Protein AF-A0A497JJP6-F1 (afdb_monomer)

Foldseek 3Di:
DDDPVPDPVNPDDFVVVCVVVVHPGGDDDDPVNVCVVVVDPPVPDQPCVPPVDGPDD

Structure (mmCIF, N/CA/C/O backbone):
data_AF-A0A497JJP6-F1
#
_entry.id   AF-A0A497JJP6-F1
#
loop_
_atom_site.group_PDB
_atom_site.id
_atom_site.type_symbol
_atom_site.label_atom_id
_atom_site.label_alt_id
_atom_site.label_comp_id
_atom_site.label_asym_id
_atom_site.label_entity_id
_atom_site.label_seq_id
_atom_site.pdbx_PDB_ins_code
_atom_site.Cartn_x
_atom_site.Cartn_y
_atom_site.Cartn_z
_atom_site.occupancy
_atom_site.B_iso_or_equiv
_atom_site.auth_seq_id
_atom_site.auth_comp_id
_atom_site.auth_asym_id
_atom_site.auth_atom_id
_atom_site.pdbx_PDB_model_num
ATOM 1 N N . VAL A 1 1 ? -14.725 -3.728 -7.096 1.00 85.88 1 VAL A N 1
ATOM 2 C CA . VAL A 1 1 ? -13.327 -4.214 -7.036 1.00 85.88 1 VAL A CA 1
ATOM 3 C C . VAL A 1 1 ? -13.321 -5.587 -7.682 1.00 85.88 1 VAL A C 1
ATOM 5 O O . VAL A 1 1 ? -14.263 -6.319 -7.387 1.00 85.88 1 VAL A O 1
ATOM 8 N N . PRO A 1 2 ? -12.374 -5.899 -8.583 1.00 94.25 2 PRO A N 1
ATOM 9 C CA . PRO A 1 2 ? -12.250 -7.239 -9.158 1.00 94.25 2 PRO A CA 1
ATOM 10 C C . PRO A 1 2 ? -12.137 -8.331 -8.078 1.00 94.25 2 PRO A C 1
ATOM 12 O O . PRO A 1 2 ? -11.816 -8.005 -6.925 1.00 94.25 2 PRO A O 1
ATOM 15 N N . PRO A 1 3 ? -12.393 -9.606 -8.421 1.00 95.00 3 PRO A N 1
ATOM 16 C CA . PRO A 1 3 ? -12.081 -10.746 -7.565 1.00 95.00 3 PRO A CA 1
ATOM 17 C C . PRO A 1 3 ? -10.664 -10.660 -6.983 1.00 95.00 3 PRO A C 1
ATOM 19 O O . PRO A 1 3 ? -9.755 -10.105 -7.598 1.00 95.00 3 PRO A O 1
ATOM 22 N N . LYS A 1 4 ? -10.469 -11.171 -5.760 1.00 92.25 4 LYS A N 1
ATOM 23 C CA . LYS A 1 4 ? -9.200 -11.027 -5.021 1.00 92.25 4 LYS A CA 1
ATOM 24 C C . LYS A 1 4 ? -8.008 -11.562 -5.821 1.00 92.25 4 LYS A C 1
ATOM 26 O O . LYS A 1 4 ? -6.930 -10.983 -5.783 1.00 92.25 4 LYS A O 1
ATOM 31 N N . ASP A 1 5 ? -8.213 -12.660 -6.524 1.00 96.00 5 ASP A N 1
ATOM 32 C CA . ASP A 1 5 ? -7.253 -13.323 -7.397 1.00 96.00 5 ASP A CA 1
ATOM 33 C C . ASP A 1 5 ? -6.927 -12.538 -8.677 1.00 96.00 5 ASP A C 1
ATOM 35 O O . ASP A 1 5 ? -5.911 -12.818 -9.302 1.00 96.00 5 ASP A O 1
ATOM 39 N N . GLU A 1 6 ? -7.698 -11.514 -9.032 1.00 96.75 6 GLU A N 1
ATOM 40 C CA . GLU A 1 6 ? -7.378 -10.602 -10.139 1.00 96.75 6 GLU A CA 1
ATOM 41 C C . GLU A 1 6 ? -6.600 -9.352 -9.678 1.00 96.75 6 GLU A C 1
ATOM 43 O O . GLU A 1 6 ? -6.188 -8.525 -10.494 1.00 96.75 6 GLU A O 1
ATOM 48 N N . LEU A 1 7 ? -6.375 -9.172 -8.370 1.00 96.56 7 LEU A N 1
ATOM 49 C CA . LEU A 1 7 ? -5.658 -8.010 -7.842 1.00 96.56 7 LEU A CA 1
ATOM 50 C C . LEU A 1 7 ? -4.141 -8.226 -7.900 1.00 96.56 7 LEU A C 1
ATOM 52 O O . LEU A 1 7 ? -3.601 -9.085 -7.209 1.00 96.56 7 LEU A O 1
ATOM 56 N N . ILE A 1 8 ? -3.425 -7.370 -8.636 1.00 96.81 8 ILE A N 1
ATOM 57 C CA . ILE A 1 8 ? -1.959 -7.458 -8.789 1.00 96.81 8 ILE A CA 1
ATOM 58 C C . ILE A 1 8 ? -1.209 -7.506 -7.444 1.00 96.81 8 ILE A C 1
ATOM 60 O O . ILE A 1 8 ? -0.275 -8.283 -7.279 1.00 96.81 8 ILE A O 1
ATOM 64 N N . ALA A 1 9 ? -1.672 -6.739 -6.452 1.00 95.12 9 ALA A N 1
ATOM 65 C CA . ALA A 1 9 ? -1.065 -6.660 -5.124 1.00 95.12 9 ALA A CA 1
ATOM 66 C C . ALA A 1 9 ? -1.287 -7.916 -4.254 1.00 95.12 9 ALA A C 1
ATOM 68 O O . ALA A 1 9 ? -0.706 -8.013 -3.175 1.00 95.12 9 ALA A O 1
ATOM 69 N N . VAL A 1 10 ? -2.141 -8.859 -4.680 1.00 95.38 10 VAL A N 1
ATOM 70 C CA . VAL A 1 10 ? -2.318 -10.161 -4.008 1.00 95.38 10 VAL A CA 1
ATOM 71 C C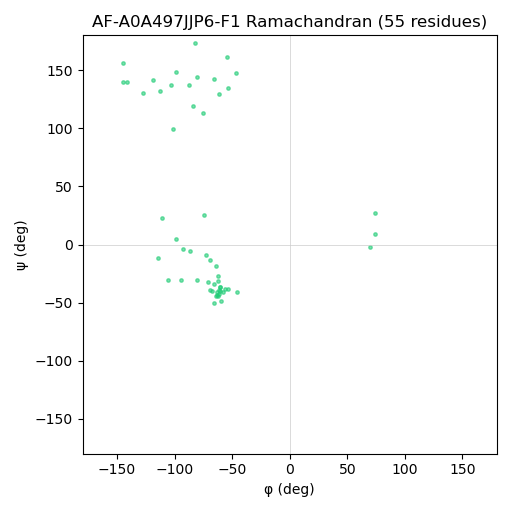 . VAL A 1 10 ? -1.219 -11.143 -4.405 1.00 95.38 10 VAL A C 1
ATOM 73 O O . VAL A 1 10 ? -0.846 -11.981 -3.589 1.00 95.38 10 VAL A O 1
ATOM 76 N N . HIS A 1 11 ? -0.693 -11.020 -5.624 1.00 96.88 11 HIS A N 1
ATOM 77 C CA . HIS A 1 11 ? 0.273 -11.968 -6.182 1.00 96.88 11 HIS A CA 1
ATOM 78 C C . HIS A 1 11 ? 1.692 -11.427 -6.234 1.00 96.88 11 HIS A C 1
ATOM 80 O O . HIS A 1 11 ? 2.628 -12.213 -6.148 1.00 96.88 11 HIS A O 1
ATOM 86 N N . LEU A 1 12 ? 1.849 -10.111 -6.389 1.00 97.75 12 LEU A N 1
ATOM 87 C CA . LEU A 1 12 ? 3.134 -9.491 -6.682 1.00 97.75 12 LEU A CA 1
ATOM 88 C C . LEU A 1 12 ? 3.563 -8.508 -5.595 1.00 97.75 12 LEU A C 1
ATOM 90 O O . LEU A 1 12 ? 2.765 -7.725 -5.066 1.00 97.75 12 LEU A O 1
ATOM 94 N N . ASN A 1 13 ? 4.860 -8.507 -5.310 1.00 97.25 13 ASN A N 1
ATOM 95 C CA . ASN A 1 13 ? 5.504 -7.482 -4.502 1.00 97.25 13 ASN A CA 1
ATOM 96 C C . ASN A 1 13 ? 5.849 -6.230 -5.343 1.00 97.25 13 ASN A C 1
ATOM 98 O O . ASN A 1 13 ? 5.683 -6.208 -6.559 1.00 97.25 13 ASN A O 1
ATOM 102 N N . ALA A 1 14 ? 6.326 -5.159 -4.701 1.00 97.38 14 ALA A N 1
ATOM 103 C CA . ALA A 1 14 ? 6.583 -3.879 -5.371 1.00 97.38 14 ALA A CA 1
ATOM 104 C C . ALA A 1 14 ? 7.624 -3.958 -6.510 1.00 97.38 14 ALA A C 1
ATOM 106 O O . ALA A 1 14 ? 7.451 -3.296 -7.530 1.00 97.38 14 ALA A O 1
ATOM 107 N N . GLU A 1 15 ? 8.668 -4.779 -6.365 1.00 98.00 15 GLU A N 1
ATOM 108 C CA . GLU A 1 15 ? 9.690 -4.978 -7.403 1.00 98.00 15 GLU A CA 1
ATOM 109 C C . GLU A 1 15 ? 9.117 -5.730 -8.612 1.00 98.00 15 GLU A C 1
ATOM 111 O O . GLU A 1 15 ? 9.408 -5.419 -9.764 1.00 98.00 15 GLU A O 1
ATOM 116 N N . GLU A 1 16 ? 8.266 -6.723 -8.372 1.00 98.31 16 GLU A N 1
ATOM 117 C CA . GLU A 1 16 ? 7.592 -7.452 -9.449 1.00 98.31 16 GLU A CA 1
ATOM 118 C C . GLU A 1 16 ? 6.590 -6.555 -10.180 1.00 98.31 16 GLU A C 1
ATOM 120 O O . GLU A 1 16 ? 6.526 -6.567 -11.410 1.00 98.31 16 GLU A O 1
ATOM 125 N N . VAL A 1 17 ? 5.857 -5.718 -9.441 1.00 98.38 17 VAL A N 1
ATOM 126 C CA . VAL A 1 17 ? 4.944 -4.729 -10.025 1.00 98.38 17 VAL A CA 1
ATOM 127 C C . VAL A 1 17 ? 5.698 -3.732 -10.900 1.00 98.38 17 VAL A C 1
ATOM 129 O O . VAL A 1 17 ? 5.218 -3.452 -11.998 1.00 98.38 17 VAL A O 1
ATOM 132 N N . SER A 1 18 ? 6.871 -3.235 -10.478 1.00 98.19 18 SER A N 1
ATOM 133 C CA . SER A 1 18 ? 7.655 -2.299 -11.300 1.00 98.19 18 SER A CA 1
ATOM 134 C C . SER A 1 18 ? 8.001 -2.905 -12.662 1.00 98.19 18 SER A C 1
ATOM 136 O O . SER A 1 18 ? 7.827 -2.246 -13.687 1.00 98.19 18 SER A O 1
ATOM 138 N N . LYS A 1 19 ? 8.364 -4.194 -12.695 1.00 98.31 19 LYS A N 1
ATOM 139 C CA . LYS A 1 19 ? 8.633 -4.936 -13.937 1.00 98.31 19 LYS A CA 1
ATOM 140 C C . LYS A 1 19 ? 7.384 -5.069 -14.813 1.00 98.31 19 LYS A C 1
ATOM 142 O O . LYS A 1 19 ? 7.475 -4.841 -16.015 1.00 98.31 19 LYS A O 1
ATOM 147 N N . VAL A 1 20 ? 6.225 -5.397 -14.231 1.00 97.88 20 VAL A N 1
ATOM 148 C CA . VAL A 1 20 ? 4.955 -5.548 -14.975 1.00 97.88 20 VAL A CA 1
ATOM 149 C C . VAL A 1 20 ? 4.510 -4.237 -15.621 1.00 97.88 20 VAL A C 1
ATOM 151 O O . VAL A 1 20 ? 4.036 -4.246 -16.755 1.00 97.88 20 VAL A O 1
ATOM 154 N N . VAL A 1 21 ? 4.660 -3.113 -14.918 1.00 97.06 21 VAL A N 1
ATOM 155 C CA . VAL A 1 21 ? 4.244 -1.796 -15.434 1.00 97.06 21 VAL A CA 1
ATOM 156 C C . VAL A 1 21 ? 5.320 -1.107 -16.282 1.00 97.06 21 VAL A C 1
ATOM 158 O O . VAL A 1 21 ? 5.051 -0.052 -16.850 1.00 97.06 21 VAL A O 1
ATOM 161 N N . GLY A 1 22 ? 6.524 -1.683 -16.375 1.00 97.94 22 GLY A N 1
ATOM 162 C CA . GLY A 1 22 ? 7.647 -1.127 -17.135 1.00 97.94 22 GLY A CA 1
ATOM 163 C C . GLY A 1 22 ? 8.326 0.079 -16.475 1.00 97.94 22 GLY A C 1
ATOM 164 O O . GLY A 1 22 ? 8.871 0.924 -17.180 1.00 97.94 22 GLY A O 1
ATOM 165 N N . ALA A 1 23 ? 8.277 0.185 -15.146 1.00 98.19 23 ALA A N 1
ATOM 166 C CA . ALA A 1 23 ? 8.927 1.249 -14.384 1.00 98.19 23 ALA A CA 1
ATOM 167 C C . ALA A 1 23 ? 10.271 0.791 -13.797 1.00 98.19 23 ALA A C 1
ATOM 169 O O . ALA A 1 23 ? 10.411 -0.359 -13.376 1.00 98.19 23 ALA A O 1
ATOM 170 N N . ASP A 1 24 ? 11.229 1.716 -13.668 1.00 98.06 24 ASP A N 1
ATOM 171 C CA . ASP A 1 24 ? 12.503 1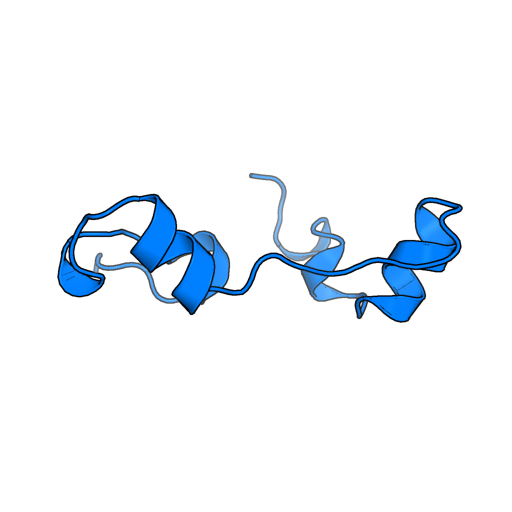.453 -12.983 1.00 98.06 24 ASP A CA 1
ATOM 172 C C . ASP A 1 24 ? 12.290 1.086 -11.508 1.00 98.06 24 ASP A C 1
ATOM 174 O O . ASP A 1 24 ? 12.955 0.206 -10.965 1.00 98.06 24 ASP A O 1
ATOM 178 N N . THR A 1 25 ? 11.338 1.759 -10.852 1.00 97.88 25 THR A N 1
ATOM 179 C CA . THR A 1 25 ? 10.982 1.530 -9.448 1.00 97.88 25 THR A CA 1
ATOM 180 C C . THR A 1 25 ? 9.485 1.714 -9.222 1.00 97.88 25 THR A C 1
ATOM 182 O O . THR A 1 25 ? 8.804 2.417 -9.970 1.00 97.88 25 THR A O 1
ATOM 185 N N . PHE A 1 26 ? 8.965 1.082 -8.172 1.00 97.88 26 PHE A N 1
ATOM 186 C CA . PHE A 1 26 ? 7.569 1.194 -7.768 1.00 97.88 26 PHE A CA 1
ATOM 187 C C . PHE A 1 26 ? 7.457 1.143 -6.241 1.00 9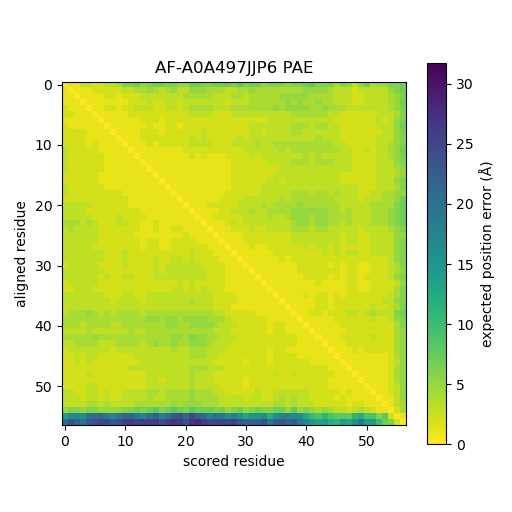7.88 26 PHE A C 1
ATOM 189 O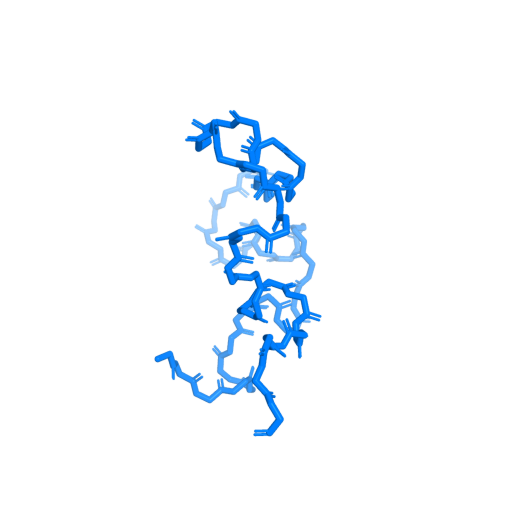 O . PHE A 1 26 ? 8.129 0.344 -5.590 1.00 97.88 26 PHE A O 1
ATOM 196 N N . TYR A 1 27 ? 6.582 1.972 -5.667 1.00 96.88 27 TYR A N 1
ATOM 197 C CA . TYR A 1 27 ? 6.337 2.021 -4.227 1.00 96.88 27 TYR A CA 1
ATOM 198 C C . TYR A 1 27 ? 4.853 2.226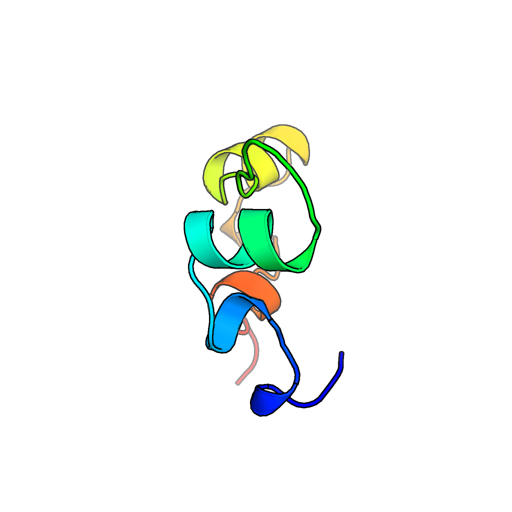 -3.929 1.00 96.88 27 TYR A C 1
ATOM 200 O O . TYR A 1 27 ? 4.181 3.043 -4.556 1.00 96.88 27 TYR A O 1
ATOM 208 N N . TRP A 1 28 ? 4.354 1.520 -2.915 1.00 95.81 28 TRP A N 1
ATOM 209 C CA . TRP A 1 28 ? 3.016 1.749 -2.376 1.00 95.81 28 TRP A CA 1
ATOM 210 C C . TRP A 1 28 ? 3.010 2.945 -1.423 1.00 95.81 28 TRP A C 1
ATOM 212 O O . TRP A 1 28 ? 3.932 3.126 -0.624 1.00 95.81 28 TRP A O 1
ATOM 222 N N . LEU A 1 29 ? 1.917 3.710 -1.424 1.00 96.38 29 LEU A N 1
ATOM 223 C CA . LEU A 1 29 ? 1.644 4.649 -0.340 1.00 96.38 29 LEU A CA 1
ATOM 224 C C . LEU A 1 29 ? 1.500 3.874 0.977 1.00 96.38 29 LEU A C 1
ATOM 226 O O . LEU A 1 29 ? 0.734 2.913 1.066 1.00 96.38 29 LEU A O 1
ATOM 230 N N . SER A 1 30 ? 2.212 4.302 2.021 1.00 96.88 30 SER A N 1
ATOM 231 C CA . SER A 1 30 ? 2.081 3.663 3.331 1.00 96.88 30 SER A CA 1
ATOM 232 C C . SER A 1 30 ? 0.684 3.889 3.914 1.00 96.88 30 SER A C 1
ATOM 234 O O . SER A 1 30 ? 0.116 4.978 3.818 1.00 96.88 30 SER A O 1
ATOM 236 N N . LEU A 1 31 ? 0.137 2.878 4.595 1.00 96.44 31 LEU A N 1
ATOM 237 C CA . LEU A 1 31 ? -1.191 2.993 5.207 1.00 96.44 31 LEU A CA 1
ATOM 238 C C . LEU A 1 31 ? -1.241 4.088 6.285 1.00 96.44 31 LEU A C 1
ATOM 240 O O . LEU A 1 31 ? -2.278 4.714 6.482 1.00 96.44 31 LEU A O 1
ATOM 244 N N . LYS A 1 32 ? -0.121 4.322 6.979 1.00 96.94 32 LYS A N 1
ATOM 245 C CA . LYS A 1 32 ? 0.024 5.423 7.936 1.00 96.94 32 LYS A CA 1
ATOM 246 C C . LYS A 1 32 ? -0.033 6.776 7.220 1.00 96.94 32 LYS A C 1
ATOM 248 O O . LYS A 1 32 ? -0.854 7.604 7.597 1.00 96.94 32 LYS A O 1
ATOM 253 N N . GLY A 1 33 ? 0.760 6.951 6.161 1.00 98.00 33 GLY A N 1
ATOM 254 C CA . GLY A 1 33 ? 0.778 8.181 5.368 1.00 98.00 33 GLY A CA 1
ATOM 255 C C . GLY A 1 33 ? -0.573 8.489 4.720 1.00 98.00 33 GLY A C 1
ATOM 256 O O . GLY A 1 33 ? -0.991 9.640 4.709 1.00 98.00 33 GLY A O 1
ATOM 257 N N . LEU A 1 34 ? -1.310 7.467 4.267 1.00 97.69 34 LEU A N 1
ATOM 258 C CA . LEU A 1 34 ? -2.683 7.630 3.777 1.00 97.69 34 LEU A CA 1
ATOM 259 C C . LEU A 1 34 ? -3.617 8.197 4.860 1.00 97.69 34 LEU A C 1
ATOM 261 O O . LEU A 1 34 ? -4.352 9.144 4.599 1.00 97.69 34 LEU A O 1
ATOM 265 N N . VAL A 1 35 ? -3.592 7.634 6.074 1.00 97.94 35 VAL A N 1
ATOM 266 C CA . VAL A 1 35 ? -4.426 8.112 7.195 1.00 97.94 35 VAL A CA 1
ATOM 267 C C . VAL A 1 35 ? -4.064 9.549 7.578 1.00 97.94 35 VAL A C 1
ATOM 269 O O . VAL A 1 35 ? -4.960 10.364 7.787 1.00 97.94 35 VAL A O 1
ATOM 272 N N . GLU A 1 36 ? -2.770 9.864 7.646 1.00 98.00 36 GLU A N 1
ATOM 273 C CA . GLU A 1 36 ? -2.280 11.215 7.945 1.00 98.00 36 GLU A CA 1
ATOM 274 C C . GLU A 1 36 ? -2.724 12.225 6.880 1.00 98.00 36 GLU A C 1
ATOM 276 O O . GLU A 1 36 ? -3.231 13.287 7.234 1.00 98.00 36 GLU A O 1
ATOM 281 N N . ALA A 1 37 ? -2.624 11.874 5.594 1.00 98.06 37 ALA A N 1
ATOM 282 C CA . ALA A 1 37 ? -3.031 12.734 4.484 1.00 98.06 37 ALA A CA 1
ATOM 283 C C . ALA A 1 37 ? -4.546 13.002 4.447 1.00 98.06 37 ALA A C 1
ATOM 285 O O . ALA A 1 37 ? -4.967 14.090 4.062 1.00 98.06 37 ALA A O 1
ATOM 286 N N . ILE A 1 38 ? -5.368 12.028 4.855 1.00 97.75 38 ILE A N 1
ATOM 287 C CA . ILE A 1 38 ? -6.825 12.203 4.961 1.00 97.75 38 ILE A CA 1
ATOM 288 C C . ILE A 1 38 ? -7.191 13.120 6.142 1.00 97.75 38 ILE A C 1
ATOM 290 O O . ILE A 1 38 ? -8.203 13.816 6.087 1.00 97.75 38 ILE A O 1
ATOM 294 N N . GLY A 1 39 ? -6.409 13.109 7.227 1.00 97.75 39 GLY A N 1
ATOM 295 C CA . GLY A 1 39 ? -6.666 13.925 8.421 1.00 97.75 39 GLY A CA 1
ATOM 296 C C . GLY A 1 39 ? -7.826 13.435 9.300 1.00 97.75 39 GLY A C 1
ATOM 297 O O . GLY A 1 39 ? -8.220 14.117 10.245 1.00 97.75 39 GLY A O 1
ATOM 298 N N . ILE A 1 40 ? -8.370 12.244 9.028 1.00 97.31 40 ILE A N 1
ATOM 299 C CA . ILE A 1 40 ? -9.427 11.606 9.826 1.00 97.31 40 ILE A CA 1
ATOM 300 C C . ILE A 1 40 ? -8.800 10.505 10.696 1.00 97.31 40 ILE A C 1
ATOM 302 O O . ILE A 1 40 ? -7.992 9.718 10.195 1.00 97.31 40 ILE A O 1
ATOM 306 N N . PRO A 1 41 ? -9.178 10.374 11.987 1.00 95.81 41 PRO A N 1
ATOM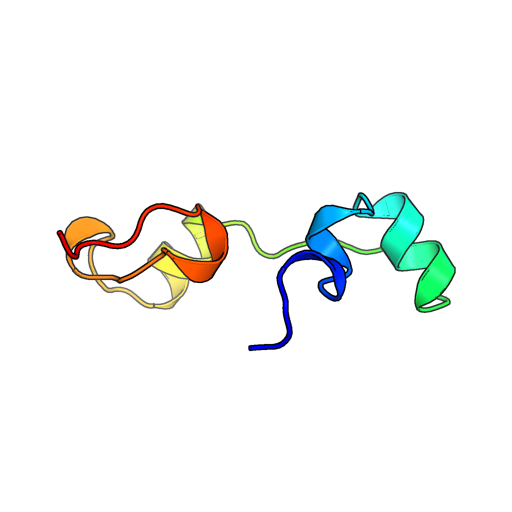 307 C CA . PRO A 1 41 ? -8.669 9.305 12.840 1.00 95.81 41 PRO A CA 1
ATOM 308 C C . PRO A 1 41 ? -8.879 7.919 12.221 1.00 95.81 41 PRO A C 1
ATOM 310 O O . PRO A 1 41 ? -9.986 7.585 11.805 1.00 95.81 41 PRO A O 1
ATOM 313 N N . ARG A 1 42 ? -7.842 7.068 12.253 1.00 95.00 42 ARG A N 1
ATOM 314 C CA . ARG A 1 42 ? -7.853 5.707 11.675 1.00 95.00 42 ARG A CA 1
ATOM 315 C C . ARG A 1 42 ? -9.110 4.895 12.011 1.00 95.00 42 ARG A C 1
ATOM 317 O O . ARG A 1 42 ? -9.628 4.193 11.155 1.00 95.00 42 ARG A O 1
ATOM 324 N N . LYS A 1 43 ? -9.589 4.983 13.256 1.00 94.00 43 LYS A N 1
ATOM 325 C CA . LYS A 1 43 ? -10.773 4.259 13.756 1.00 94.00 43 LYS A CA 1
ATOM 326 C C . LYS A 1 43 ? -12.088 4.646 13.061 1.00 94.00 43 LYS A C 1
ATOM 328 O O . LYS A 1 43 ? -13.043 3.887 13.129 1.00 94.00 43 LYS A O 1
ATOM 333 N N . ASN A 1 44 ? -12.122 5.800 12.395 1.00 95.56 44 ASN A N 1
ATOM 334 C CA . ASN A 1 44 ? -13.274 6.307 11.655 1.00 95.56 44 ASN A CA 1
ATOM 335 C C . ASN A 1 44 ? -13.155 6.034 10.141 1.00 95.56 44 ASN A C 1
ATOM 337 O O . ASN A 1 44 ? -13.991 6.501 9.374 1.00 95.56 44 ASN A O 1
ATOM 341 N N . LEU A 1 45 ? -12.118 5.313 9.694 1.00 95.19 45 LEU A N 1
ATOM 342 C CA . LEU A 1 45 ? -11.893 4.980 8.288 1.00 95.19 45 LEU A CA 1
ATOM 343 C C . LEU A 1 45 ? -12.063 3.476 8.059 1.00 95.19 45 LEU A C 1
ATOM 345 O O . LEU A 1 45 ? -11.461 2.654 8.752 1.00 95.19 45 LEU A O 1
ATOM 349 N N . CYS A 1 46 ? -12.827 3.104 7.030 1.00 95.12 46 CYS A N 1
ATOM 350 C CA . CYS A 1 46 ? -12.818 1.734 6.530 1.00 95.12 46 CYS A CA 1
ATOM 351 C C . CYS A 1 46 ? -11.531 1.502 5.729 1.00 95.12 46 CYS A C 1
ATOM 353 O O . CYS A 1 46 ? -11.342 2.074 4.658 1.00 95.12 46 CYS A O 1
ATOM 355 N N . LEU A 1 47 ? -10.652 0.641 6.243 1.00 95.88 47 LEU A N 1
ATOM 356 C CA . LEU A 1 47 ? -9.401 0.247 5.583 1.00 95.88 47 LEU A CA 1
ATOM 357 C C . LEU A 1 47 ? -9.442 -1.216 5.115 1.00 95.88 47 LEU A C 1
ATOM 359 O O . LEU A 1 47 ? -8.397 -1.851 4.949 1.00 95.88 47 LEU A O 1
ATOM 363 N N . GLY A 1 48 ? -10.644 -1.768 4.922 1.00 94.56 48 GLY A N 1
ATOM 364 C CA . GLY A 1 48 ? -10.858 -3.176 4.586 1.00 94.56 48 GLY A CA 1
ATOM 365 C C . GLY A 1 48 ? -10.205 -3.586 3.267 1.00 94.56 48 GLY A C 1
ATOM 366 O O . GLY A 1 48 ? -9.542 -4.616 3.222 1.00 94.56 48 GLY A O 1
ATOM 367 N N . CYS A 1 49 ? -10.257 -2.733 2.240 1.00 93.06 49 CYS A N 1
ATOM 368 C CA . CYS A 1 49 ? -9.602 -3.005 0.955 1.00 93.06 49 CYS A CA 1
ATOM 369 C C . CYS A 1 49 ? -8.071 -3.135 1.065 1.00 93.06 49 CYS A C 1
ATOM 371 O O . CYS A 1 49 ? -7.466 -3.838 0.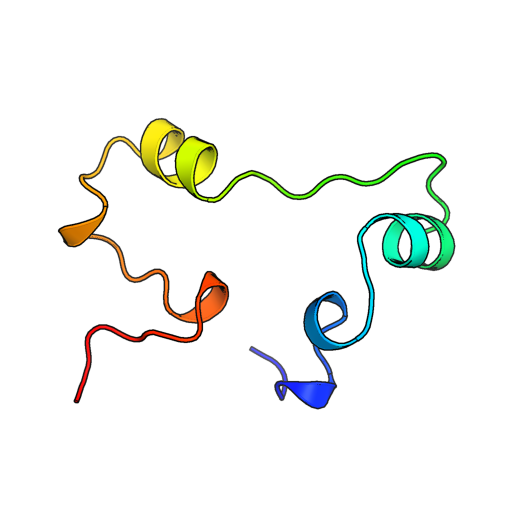267 1.00 93.06 49 CYS A O 1
ATOM 373 N N . PHE A 1 50 ? -7.444 -2.491 2.058 1.00 93.88 50 PHE A N 1
ATOM 374 C CA . PHE A 1 50 ? -5.991 -2.533 2.274 1.00 93.88 50 PHE A CA 1
ATOM 375 C C . PHE A 1 50 ? -5.563 -3.611 3.276 1.00 93.88 50 PHE A C 1
ATOM 377 O O . PHE A 1 50 ? -4.446 -4.109 3.214 1.00 93.88 50 PHE A O 1
ATOM 384 N N . THR A 1 51 ? -6.422 -3.932 4.248 1.00 93.44 51 THR A N 1
ATOM 385 C CA . THR A 1 51 ? -6.062 -4.772 5.408 1.00 93.44 51 THR A CA 1
ATOM 386 C C . THR A 1 51 ? -6.794 -6.109 5.458 1.00 93.44 51 THR A C 1
ATOM 388 O O . THR A 1 51 ? -6.479 -6.940 6.306 1.00 93.44 51 THR A O 1
ATOM 391 N N . GLY A 1 52 ? -7.818 -6.295 4.624 1.00 91.88 52 GLY A N 1
ATOM 392 C CA . GLY A 1 52 ? -8.774 -7.398 4.720 1.00 91.88 52 GLY A CA 1
ATOM 393 C C . GLY A 1 52 ? -9.723 -7.315 5.923 1.00 91.88 52 GLY A C 1
ATOM 394 O O . GLY A 1 52 ? -10.591 -8.170 6.060 1.00 91.88 52 GLY A O 1
ATOM 395 N N . LYS A 1 53 ? -9.586 -6.306 6.797 1.00 92.00 53 LYS A N 1
ATOM 396 C CA . LYS A 1 53 ? -10.397 -6.134 8.010 1.00 92.00 53 LYS A CA 1
ATOM 397 C C . LYS A 1 53 ? -11.470 -5.079 7.773 1.00 92.00 53 LYS A C 1
ATOM 399 O O . LYS A 1 53 ? -11.196 -3.879 7.825 1.00 92.00 53 LYS A O 1
ATOM 404 N N . TYR A 1 54 ? -12.683 -5.533 7.495 1.00 91.69 54 TYR A N 1
ATOM 405 C CA . TYR A 1 54 ? -13.835 -4.661 7.312 1.00 91.69 54 TYR A CA 1
ATOM 406 C C . TYR A 1 54 ? -14.492 -4.390 8.673 1.00 91.69 54 TYR A C 1
ATOM 408 O O . TYR A 1 54 ? -14.620 -5.316 9.469 1.00 91.69 54 TYR A O 1
ATOM 416 N N . PRO A 1 55 ? -14.898 -3.144 8.975 1.00 86.69 55 PRO A N 1
ATOM 417 C CA . PRO A 1 55 ? -15.529 -2.783 10.248 1.00 86.69 55 PRO A CA 1
ATOM 418 C C . PRO A 1 55 ? -16.990 -3.269 10.362 1.00 86.69 55 PRO A C 1
ATOM 420 O O . PRO A 1 55 ? -17.778 -2.671 11.086 1.00 86.69 55 PRO A O 1
ATOM 423 N N . ILE A 1 56 ? -17.360 -4.327 9.635 1.00 76.50 56 ILE A N 1
ATOM 424 C CA . ILE A 1 56 ? -18.720 -4.856 9.532 1.00 76.50 56 ILE A CA 1
ATOM 425 C C . ILE A 1 56 ? -18.670 -6.351 9.858 1.00 76.50 56 ILE A C 1
ATOM 427 O O . ILE A 1 56 ? -17.814 -7.059 9.321 1.00 76.50 56 ILE A O 1
ATOM 431 N N . SER A 1 57 ? -19.555 -6.780 10.757 1.00 56.06 57 SER A N 1
ATOM 432 C CA . SER A 1 57 ? -19.866 -8.178 11.077 1.00 56.06 57 SER A CA 1
ATOM 433 C C . SER A 1 57 ? -20.757 -8.803 10.013 1.00 56.06 57 SER A C 1
ATOM 435 O O . SER A 1 57 ? -21.635 -8.070 9.502 1.00 56.06 57 SER A O 1
#

Sequence (57 aa):
VPPKDELIAVHLNAEEVSKVVGADTFYWLSLKGLVEAIGIPRKNLCLGCFTGKYPIS

pLDDT: mean 94.87, std 6.32, range [56.06, 98.38]

Radius of gyration: 13.81 Å; Cα contacts (8 Å, |Δi|>4): 33; chains: 1; bounding box: 32×27×31 Å

Solvent-accessible surface area (backbone atoms only — not comparable to full-atom values): 3857 Å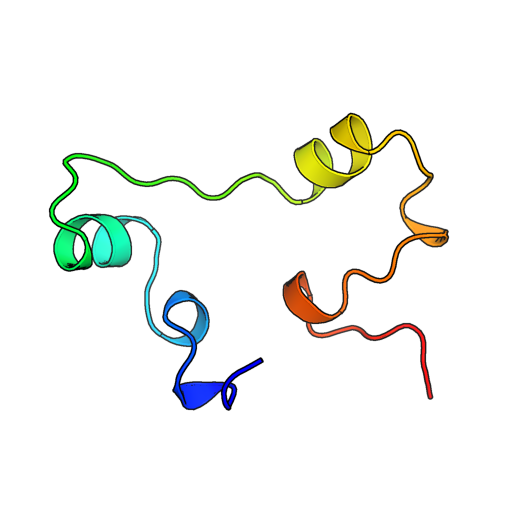² total; per-residue (Å²): 129,77,60,70,90,73,39,65,78,73,82,41,55,50,73,56,46,11,60,76,74,72,39,100,68,52,81,80,83,50,72,65,57,52,37,60,74,69,71,52,64,66,93,81,52,86,50,23,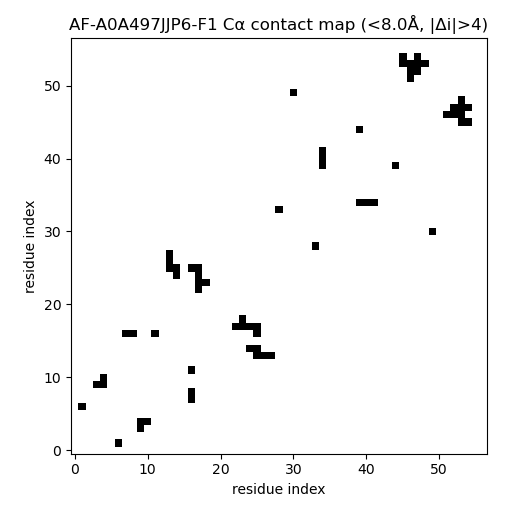94,83,67,76,56,56,97,67,134

Secondary structure (DSSP, 8-state):
---GGG-HHHH--HHHHHHHHT-S---PPPHHHHHHHHTS-GGGS--HHHHS--S--

Mean predicted aligned error: 3.07 Å